Protein AF-A0A3N5RP47-F1 (afdb_monomer_lite)

Structure (mmCIF, N/CA/C/O backbone):
data_AF-A0A3N5RP47-F1
#
_entry.id   AF-A0A3N5RP47-F1
#
loop_
_atom_site.group_PDB
_atom_site.id
_atom_site.type_symbol
_atom_site.label_atom_id
_atom_site.label_alt_id
_atom_site.label_comp_id
_atom_site.label_asym_id
_atom_site.label_entity_id
_atom_site.label_seq_id
_atom_site.pdbx_PDB_ins_code
_atom_site.Cartn_x
_atom_site.Cartn_y
_atom_site.Cartn_z
_atom_site.occupancy
_atom_site.B_iso_or_equiv
_atom_site.auth_seq_id
_atom_site.auth_comp_id
_atom_site.auth_asym_id
_atom_site.auth_atom_id
_atom_site.pdbx_PDB_model_num
ATOM 1 N N . MET A 1 1 ? -6.160 -2.725 32.217 1.00 65.50 1 MET A N 1
ATOM 2 C CA . MET A 1 1 ? -7.105 -2.507 31.093 1.00 65.50 1 MET A CA 1
ATOM 3 C C . MET A 1 1 ? -6.832 -1.225 30.292 1.00 65.50 1 MET A C 1
ATOM 5 O O . MET A 1 1 ? -6.643 -1.335 29.089 1.00 65.50 1 MET A O 1
ATOM 9 N N . LYS A 1 2 ? -6.743 -0.029 30.909 1.00 76.94 2 LYS A N 1
ATOM 10 C CA . LYS A 1 2 ? -6.484 1.247 30.190 1.00 76.94 2 LYS A CA 1
ATOM 11 C C . LYS A 1 2 ? -5.207 1.239 29.326 1.00 76.94 2 LYS A C 1
ATOM 13 O O . LYS A 1 2 ? -5.255 1.651 28.175 1.00 76.94 2 LYS A O 1
ATOM 18 N N . ARG A 1 3 ? -4.092 0.704 29.847 1.00 81.94 3 ARG A N 1
ATOM 19 C CA . ARG A 1 3 ? -2.817 0.591 29.109 1.00 81.94 3 ARG A CA 1
ATOM 20 C C . ARG A 1 3 ? -2.957 -0.221 27.817 1.00 81.94 3 ARG A C 1
ATOM 22 O O . ARG A 1 3 ? -2.528 0.241 26.772 1.00 81.94 3 ARG A O 1
ATOM 29 N N . THR A 1 4 ? -3.604 -1.385 27.879 1.00 81.88 4 THR A N 1
ATOM 30 C CA . THR A 1 4 ? -3.831 -2.254 26.713 1.00 81.88 4 THR A CA 1
ATOM 31 C C . THR A 1 4 ? -4.672 -1.557 25.647 1.00 81.88 4 THR A C 1
ATOM 33 O O . THR A 1 4 ? -4.307 -1.579 24.481 1.00 81.88 4 THR A O 1
ATOM 36 N N . VAL A 1 5 ? -5.742 -0.864 26.047 1.00 84.25 5 VAL A N 1
ATOM 37 C CA . VAL A 1 5 ? -6.601 -0.103 25.122 1.00 84.25 5 VAL A CA 1
ATOM 38 C C . VAL A 1 5 ? -5.822 1.020 24.434 1.00 84.25 5 VAL A C 1
ATOM 40 O O . VAL A 1 5 ? -5.956 1.209 23.228 1.00 84.25 5 VAL A O 1
ATOM 43 N N . ASN A 1 6 ? -4.982 1.743 25.178 1.00 89.94 6 ASN A N 1
ATOM 44 C CA . ASN A 1 6 ? -4.151 2.807 24.615 1.00 89.94 6 ASN A CA 1
ATOM 45 C C . ASN A 1 6 ? -3.110 2.258 23.633 1.00 89.94 6 ASN A C 1
ATOM 47 O O . ASN A 1 6 ? -2.906 2.852 22.578 1.00 89.94 6 ASN A O 1
ATOM 51 N N . LEU A 1 7 ? -2.503 1.110 23.945 1.00 92.19 7 LEU A N 1
ATOM 52 C CA . LEU A 1 7 ? -1.582 0.431 23.035 1.00 92.19 7 LEU A CA 1
ATOM 53 C C . LEU A 1 7 ? -2.291 -0.006 21.754 1.00 92.19 7 LEU A C 1
ATOM 55 O O . LEU A 1 7 ? -1.798 0.293 20.678 1.00 92.19 7 LEU A O 1
ATOM 59 N N . THR A 1 8 ? -3.473 -0.623 21.845 1.00 92.69 8 THR A N 1
ATOM 60 C CA . THR A 1 8 ? -4.242 -1.017 20.655 1.00 92.69 8 THR A CA 1
ATOM 61 C C . THR A 1 8 ? -4.539 0.181 19.761 1.00 92.69 8 THR A C 1
ATOM 63 O O . THR A 1 8 ? -4.318 0.094 18.558 1.00 92.69 8 THR A O 1
ATOM 66 N N . LYS A 1 9 ? -4.979 1.309 20.337 1.00 94.88 9 LYS A N 1
ATOM 67 C CA . LYS A 1 9 ? -5.202 2.559 19.593 1.00 94.88 9 LYS A CA 1
ATOM 68 C C . LYS A 1 9 ? -3.922 3.039 18.908 1.00 94.88 9 LYS A C 1
ATOM 70 O O . LYS A 1 9 ? -3.945 3.321 17.716 1.00 94.88 9 LYS A O 1
ATOM 75 N N . ALA A 1 10 ? -2.807 3.090 19.636 1.00 96.31 10 ALA A N 1
ATOM 76 C CA . ALA A 1 10 ? -1.524 3.492 19.069 1.00 96.31 10 ALA A CA 1
ATOM 77 C C . ALA A 1 10 ? -1.091 2.566 17.919 1.00 96.31 10 ALA A C 1
ATOM 79 O O 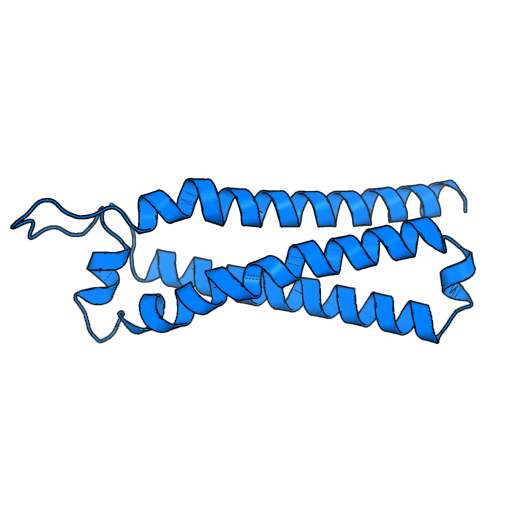. ALA A 1 10 ? -0.681 3.052 16.871 1.00 96.31 10 ALA A O 1
ATOM 80 N N . SER A 1 11 ? -1.245 1.248 18.071 1.00 96.25 11 SER A N 1
ATOM 81 C CA . SER A 1 11 ? -0.868 0.262 17.055 1.00 96.25 11 SER A CA 1
ATOM 82 C C . SER A 1 11 ? -1.681 0.387 15.767 1.00 96.25 11 SER A C 1
ATOM 84 O O . SER A 1 11 ? -1.101 0.334 14.686 1.00 96.25 11 SER A O 1
ATOM 86 N N . VAL A 1 12 ? -3.004 0.575 15.847 1.00 97.31 12 VAL A N 1
ATOM 87 C CA . VAL A 1 12 ? -3.834 0.715 14.634 1.00 97.31 12 VAL A CA 1
ATOM 88 C C . VAL A 1 12 ? -3.575 2.035 13.906 1.00 97.31 12 VAL A C 1
ATOM 90 O O . VAL A 1 12 ? -3.582 2.057 12.678 1.00 97.31 12 VAL A O 1
ATOM 93 N N . TRP A 1 13 ? -3.278 3.115 14.636 1.00 98.25 13 TRP A N 1
ATOM 94 C CA . TRP A 1 13 ? -2.858 4.380 14.026 1.00 98.25 13 TRP A CA 1
ATOM 95 C C . TRP A 1 13 ? -1.474 4.284 13.396 1.00 98.25 13 TRP A C 1
ATOM 97 O O . TRP A 1 13 ? -1.301 4.730 12.265 1.00 98.25 13 TRP A O 1
ATOM 107 N N . ALA A 1 14 ? -0.513 3.660 14.080 1.00 98.19 14 ALA A N 1
ATOM 108 C CA . ALA A 1 14 ? 0.810 3.407 13.522 1.00 98.19 14 ALA A CA 1
ATOM 109 C C . ALA A 1 14 ? 0.709 2.610 12.214 1.00 98.19 14 ALA A C 1
ATOM 111 O O . ALA A 1 14 ? 1.283 3.020 11.211 1.00 98.19 14 ALA A O 1
ATOM 112 N N . LEU A 1 15 ? -0.100 1.544 12.186 1.00 97.31 15 LEU A N 1
ATOM 113 C CA . LEU A 1 15 ? -0.346 0.757 10.977 1.00 97.31 15 LEU A CA 1
ATOM 114 C C . LEU A 1 15 ? -0.933 1.605 9.838 1.00 97.31 15 LEU A C 1
ATOM 116 O O . LEU A 1 15 ? -0.438 1.537 8.715 1.00 97.31 15 LEU A O 1
ATOM 120 N N . ALA A 1 16 ? -1.965 2.409 10.114 1.00 98.19 16 ALA A N 1
ATOM 121 C CA . ALA A 1 16 ? -2.590 3.260 9.103 1.00 98.19 16 ALA A CA 1
ATOM 122 C C . ALA A 1 16 ? -1.607 4.297 8.536 1.00 98.19 16 ALA A C 1
ATOM 124 O O . ALA A 1 16 ? -1.540 4.484 7.322 1.00 98.19 16 ALA A O 1
ATOM 125 N N . ILE A 1 17 ? -0.807 4.931 9.398 1.00 98.31 17 ILE A N 1
ATOM 126 C CA . ILE A 1 17 ? 0.221 5.899 8.994 1.00 98.31 17 ILE A CA 1
ATOM 127 C C . ILE A 1 17 ? 1.298 5.216 8.146 1.00 98.31 17 ILE A C 1
ATOM 129 O O . ILE A 1 17 ? 1.657 5.736 7.093 1.00 98.31 17 ILE A O 1
ATOM 133 N N . SER A 1 18 ? 1.781 4.040 8.552 1.00 97.62 18 SER A N 1
ATOM 134 C CA . SER A 1 18 ? 2.761 3.274 7.775 1.00 97.62 18 SER A CA 1
ATOM 135 C C . SER A 1 18 ? 2.220 2.863 6.405 1.00 97.62 18 SER A C 1
ATOM 137 O O . SER A 1 18 ? 2.942 2.964 5.414 1.00 97.62 18 SER A O 1
ATOM 139 N N . ALA A 1 19 ? 0.952 2.450 6.320 1.00 96.06 19 ALA A N 1
ATOM 140 C CA . ALA A 1 19 ? 0.314 2.122 5.049 1.00 96.06 19 ALA A CA 1
ATOM 141 C C . ALA A 1 19 ? 0.220 3.350 4.127 1.00 96.06 19 ALA A C 1
ATOM 143 O O . ALA A 1 19 ? 0.548 3.254 2.944 1.00 96.06 19 ALA A O 1
ATOM 144 N N . TRP A 1 20 ? -0.166 4.515 4.663 1.00 97.44 20 TRP A N 1
ATOM 145 C CA . TRP A 1 20 ? -0.187 5.766 3.899 1.00 97.44 20 TRP A CA 1
ATOM 146 C C . TRP A 1 20 ? 1.207 6.160 3.422 1.00 97.44 20 TRP A C 1
ATOM 148 O O . TRP A 1 20 ? 1.374 6.474 2.247 1.00 97.44 20 TRP A O 1
ATOM 158 N N . ALA A 1 21 ? 2.209 6.093 4.301 1.00 97.00 21 ALA A N 1
ATOM 159 C CA . ALA A 1 21 ? 3.593 6.387 3.952 1.00 97.00 21 ALA A CA 1
ATOM 160 C C . ALA A 1 21 ? 4.072 5.496 2.797 1.00 97.00 21 ALA A C 1
ATOM 162 O O . ALA A 1 21 ? 4.582 6.008 1.805 1.00 97.00 21 ALA A O 1
ATOM 163 N N . ALA A 1 22 ? 3.823 4.185 2.866 1.00 93.06 22 ALA A N 1
ATOM 164 C CA . ALA A 1 22 ? 4.196 3.252 1.807 1.00 93.06 22 ALA A CA 1
ATOM 165 C C . ALA A 1 22 ? 3.538 3.594 0.457 1.00 93.06 22 ALA A C 1
ATOM 167 O O . ALA A 1 22 ? 4.221 3.627 -0.569 1.00 93.06 22 ALA A O 1
ATOM 168 N N . VAL A 1 23 ? 2.232 3.885 0.445 1.00 93.31 23 VAL A N 1
ATOM 169 C CA . VAL A 1 23 ? 1.496 4.212 -0.789 1.00 93.31 23 VAL A CA 1
ATOM 170 C C . VAL A 1 23 ? 1.926 5.563 -1.365 1.00 93.31 23 VAL A C 1
ATOM 172 O O . VAL A 1 23 ? 2.136 5.667 -2.574 1.00 93.31 23 VAL A O 1
ATOM 175 N N . ILE A 1 24 ? 2.123 6.583 -0.526 1.00 94.75 24 ILE A N 1
ATOM 176 C CA . ILE A 1 24 ? 2.587 7.912 -0.952 1.00 94.75 24 ILE A CA 1
ATOM 177 C C . ILE A 1 24 ? 4.004 7.820 -1.520 1.00 94.75 24 ILE A C 1
ATOM 179 O O . ILE A 1 24 ? 4.249 8.316 -2.619 1.00 94.75 24 ILE A O 1
ATOM 183 N N . THR A 1 25 ? 4.926 7.140 -0.833 1.00 93.38 25 THR A N 1
ATOM 184 C CA . THR A 1 25 ? 6.288 6.912 -1.334 1.00 93.38 25 THR A CA 1
ATOM 185 C C . THR A 1 25 ? 6.266 6.158 -2.661 1.00 93.38 25 THR A C 1
ATOM 187 O O . THR A 1 25 ? 6.913 6.579 -3.620 1.00 93.38 25 THR A O 1
ATOM 190 N N . GLY A 1 26 ? 5.482 5.083 -2.764 1.00 89.12 26 GLY A N 1
ATOM 191 C CA . GLY A 1 26 ? 5.328 4.343 -4.015 1.00 89.12 26 GLY A CA 1
ATOM 192 C C . GLY A 1 26 ? 4.835 5.231 -5.160 1.00 89.12 26 GLY A C 1
ATOM 193 O O . GLY A 1 26 ? 5.434 5.239 -6.231 1.00 89.12 26 GLY A O 1
ATOM 194 N N . THR A 1 27 ? 3.789 6.019 -4.917 1.00 90.56 27 THR A N 1
ATOM 195 C CA . THR A 1 27 ? 3.093 6.814 -5.943 1.00 90.56 27 THR A CA 1
ATOM 196 C C . THR A 1 27 ? 3.871 8.049 -6.382 1.00 90.56 27 THR A C 1
ATOM 198 O O . THR A 1 27 ? 3.904 8.365 -7.568 1.00 90.56 27 THR A O 1
ATOM 201 N N . TYR A 1 28 ? 4.489 8.765 -5.445 1.00 91.44 28 TYR A N 1
ATOM 202 C CA . TYR A 1 28 ? 5.065 10.084 -5.721 1.00 91.44 28 TYR A CA 1
ATOM 203 C C . TYR A 1 28 ? 6.588 10.095 -5.794 1.00 91.44 28 TYR A C 1
ATOM 205 O O . TYR A 1 28 ? 7.149 11.057 -6.308 1.00 91.44 28 TYR A O 1
ATOM 213 N N . ILE A 1 29 ? 7.263 9.047 -5.315 1.00 91.50 29 ILE A N 1
ATOM 214 C CA . ILE A 1 29 ? 8.730 8.958 -5.354 1.00 91.50 29 ILE A CA 1
ATOM 215 C C . ILE A 1 29 ? 9.165 7.866 -6.331 1.00 91.50 29 ILE A C 1
ATOM 217 O O . ILE A 1 29 ? 9.912 8.136 -7.267 1.00 91.50 29 ILE A O 1
ATOM 221 N N . VAL A 1 30 ? 8.669 6.639 -6.160 1.00 89.94 30 VAL A N 1
ATOM 222 C CA . VAL A 1 30 ? 9.123 5.486 -6.961 1.00 89.94 30 VAL A CA 1
ATOM 223 C C . VAL A 1 30 ? 8.501 5.478 -8.359 1.00 89.94 30 VAL A C 1
ATOM 225 O O . VAL A 1 30 ? 9.180 5.239 -9.358 1.00 89.94 30 VAL A O 1
ATOM 228 N N . TYR A 1 31 ? 7.200 5.742 -8.454 1.00 88.69 31 TYR A N 1
ATOM 229 C CA . TYR A 1 31 ? 6.459 5.619 -9.706 1.00 88.69 31 TYR A CA 1
ATOM 230 C C . TYR A 1 31 ? 6.857 6.626 -10.808 1.00 88.69 31 TYR A C 1
ATOM 232 O O . TYR A 1 31 ? 6.874 6.228 -11.977 1.00 88.69 31 TYR A O 1
ATOM 240 N N . PRO A 1 32 ? 7.235 7.889 -10.515 1.00 91.75 32 PRO A N 1
ATOM 241 C CA . PRO A 1 32 ? 7.786 8.788 -11.531 1.00 91.75 32 PRO A CA 1
ATOM 242 C C . PRO A 1 32 ? 9.036 8.227 -12.213 1.00 91.75 32 PRO A C 1
ATOM 244 O O . PRO A 1 32 ? 9.134 8.269 -13.438 1.00 91.75 32 PRO A O 1
ATOM 247 N N . TRP A 1 33 ? 9.949 7.635 -11.440 1.00 89.56 33 TRP A N 1
ATOM 248 C CA . TRP A 1 33 ? 11.156 7.016 -11.980 1.00 89.56 33 TRP A CA 1
ATOM 249 C C . TRP A 1 33 ? 10.837 5.778 -12.827 1.00 89.56 33 TRP A C 1
ATOM 251 O O . TRP A 1 33 ? 11.362 5.630 -13.927 1.00 89.56 33 TRP A O 1
ATOM 261 N N . TYR A 1 34 ? 9.881 4.951 -12.393 1.00 89.00 34 TYR A N 1
ATOM 262 C CA . TYR A 1 34 ? 9.389 3.820 -13.188 1.00 89.00 34 TYR A CA 1
ATOM 263 C C . TYR A 1 34 ? 8.862 4.239 -14.579 1.00 89.00 34 TYR A C 1
ATOM 265 O O . TYR A 1 34 ? 8.996 3.485 -15.544 1.00 89.00 34 TYR A O 1
ATOM 273 N N . ARG A 1 35 ? 8.282 5.444 -14.703 1.00 89.88 35 ARG A N 1
ATOM 274 C CA . ARG A 1 35 ? 7.747 5.996 -15.963 1.00 89.88 35 ARG A CA 1
ATOM 275 C C . ARG A 1 35 ? 8.729 6.873 -16.744 1.00 89.88 35 ARG A C 1
ATOM 277 O O . ARG A 1 35 ? 8.311 7.466 -17.745 1.00 89.88 35 ARG A O 1
ATOM 284 N N . ALA A 1 36 ? 9.992 6.954 -16.327 1.00 92.31 36 ALA A N 1
ATOM 285 C CA . ALA A 1 36 ? 11.014 7.694 -17.056 1.00 92.31 36 ALA A CA 1
ATOM 286 C C . ALA A 1 36 ? 11.068 7.238 -18.523 1.00 92.31 36 ALA A C 1
ATOM 288 O O . ALA A 1 36 ? 10.929 6.050 -18.823 1.00 92.31 36 ALA A O 1
ATOM 289 N N . ARG A 1 37 ? 11.206 8.197 -19.445 1.00 91.56 37 ARG A N 1
ATOM 290 C CA . ARG A 1 37 ? 11.260 7.910 -20.882 1.00 91.56 37 ARG A CA 1
ATOM 291 C C . ARG A 1 37 ? 12.712 7.690 -21.314 1.00 91.56 37 ARG A C 1
ATOM 293 O O . ARG A 1 37 ? 13.549 8.511 -20.935 1.00 91.56 37 ARG A O 1
ATOM 300 N N . PRO A 1 38 ? 13.003 6.643 -22.103 1.00 91.81 38 PRO A N 1
ATOM 301 C CA . PRO A 1 38 ? 14.316 6.481 -22.702 1.00 91.81 38 PRO A CA 1
ATOM 302 C C . PRO A 1 38 ? 14.594 7.605 -23.715 1.00 91.81 38 PRO A C 1
ATOM 304 O O . PRO A 1 38 ? 13.649 8.116 -24.326 1.00 91.81 38 PRO A O 1
ATOM 307 N N . PRO A 1 39 ? 15.869 7.988 -23.914 1.00 91.19 39 PRO A N 1
ATOM 308 C CA . PRO A 1 39 ? 16.277 8.825 -25.038 1.00 91.19 39 PRO A CA 1
ATOM 309 C C . PRO A 1 39 ? 15.857 8.211 -26.379 1.00 91.19 39 PRO A C 1
ATOM 311 O O . PRO A 1 39 ? 15.773 6.988 -26.514 1.00 91.19 39 PRO A O 1
ATOM 314 N N . GLU A 1 40 ? 15.620 9.051 -27.385 1.00 87.69 40 GLU A N 1
ATOM 315 C CA . GLU A 1 40 ? 15.286 8.571 -28.729 1.00 87.69 40 GLU A CA 1
ATOM 316 C C . GLU A 1 40 ? 16.409 7.687 -29.290 1.00 87.69 40 GLU A C 1
ATOM 318 O O . GLU A 1 40 ? 17.590 8.015 -29.193 1.00 87.69 40 GLU A O 1
ATOM 323 N N . GLY A 1 41 ? 16.035 6.535 -29.852 1.00 84.94 41 GLY A N 1
ATOM 324 C CA . GLY A 1 41 ? 16.986 5.561 -30.393 1.00 84.94 41 GLY A CA 1
ATOM 325 C C . GLY A 1 41 ? 17.732 4.723 -29.348 1.00 84.94 41 GLY A C 1
ATOM 326 O O . GLY A 1 41 ? 18.596 3.935 -29.728 1.00 84.94 41 GLY A O 1
ATOM 327 N N . ALA A 1 42 ? 17.417 4.846 -28.053 1.00 86.75 42 ALA A N 1
ATOM 328 C CA . ALA A 1 42 ? 18.034 4.012 -27.027 1.00 86.75 42 ALA A CA 1
ATOM 329 C C . ALA A 1 42 ? 17.678 2.528 -27.221 1.00 86.75 42 ALA A C 1
ATOM 331 O O . ALA A 1 42 ? 16.509 2.141 -27.209 1.00 86.75 42 ALA A O 1
ATOM 332 N N . THR A 1 43 ? 18.705 1.692 -27.363 1.00 85.06 43 THR A N 1
ATOM 333 C CA . THR A 1 43 ? 18.580 0.229 -27.448 1.00 85.06 43 THR A CA 1
ATOM 334 C C . THR A 1 43 ? 18.682 -0.449 -26.084 1.00 85.06 43 THR A C 1
ATOM 336 O O . THR A 1 43 ? 18.207 -1.569 -25.920 1.00 85.06 43 THR A O 1
ATOM 339 N N . ASP A 1 44 ? 19.305 0.215 -25.107 1.00 87.31 44 ASP A N 1
ATOM 340 C CA . ASP A 1 44 ? 19.389 -0.261 -23.727 1.00 87.31 44 ASP A CA 1
ATOM 341 C C . ASP A 1 44 ? 18.270 0.356 -22.878 1.00 87.31 44 ASP A C 1
ATOM 343 O O . ASP A 1 44 ? 18.221 1.567 -22.651 1.00 87.31 44 ASP A O 1
ATOM 347 N N . LEU A 1 45 ? 17.359 -0.500 -22.413 1.00 87.94 45 LEU A N 1
ATOM 348 C CA . LEU A 1 45 ? 16.203 -0.130 -21.596 1.00 87.94 45 LEU A CA 1
ATOM 349 C C . LEU A 1 45 ? 16.375 -0.503 -20.116 1.00 87.94 45 LEU A C 1
ATOM 351 O O . LEU A 1 45 ? 15.415 -0.397 -19.355 1.00 87.94 45 LEU A O 1
ATOM 355 N N . GLY A 1 46 ? 17.572 -0.915 -19.677 1.00 87.25 46 GLY A N 1
ATOM 356 C CA . GLY A 1 46 ? 17.818 -1.385 -18.306 1.00 87.25 46 GLY A CA 1
ATOM 357 C C . GLY A 1 46 ? 17.441 -0.379 -17.209 1.00 87.25 46 GLY A C 1
ATOM 358 O O . GLY A 1 46 ? 17.024 -0.778 -16.126 1.00 87.25 46 GLY A O 1
ATOM 359 N N . ASN A 1 47 ? 17.502 0.920 -17.516 1.00 88.38 47 ASN A N 1
ATOM 360 C CA . ASN A 1 47 ? 17.116 2.017 -16.617 1.00 88.38 47 ASN A CA 1
ATOM 361 C C . ASN A 1 47 ? 15.685 2.535 -16.827 1.00 88.38 47 ASN A C 1
ATOM 363 O O . ASN A 1 47 ? 15.273 3.507 -16.194 1.00 88.38 47 ASN A O 1
ATOM 367 N N . PHE A 1 48 ? 14.912 1.896 -17.706 1.00 91.88 48 PHE A N 1
ATOM 368 C CA . PHE A 1 48 ? 13.566 2.317 -18.090 1.00 91.88 48 PHE A CA 1
ATOM 369 C C . PHE A 1 48 ? 12.584 1.152 -17.902 1.00 91.88 48 PHE A C 1
ATOM 371 O O . PHE A 1 48 ? 12.102 0.586 -18.886 1.00 91.88 48 PHE A O 1
ATOM 378 N N . PRO A 1 49 ? 12.253 0.783 -16.644 1.00 90.19 49 PRO A N 1
ATOM 379 C CA . PRO A 1 49 ? 11.587 -0.481 -16.327 1.00 90.19 49 PRO A CA 1
ATOM 380 C C . PRO A 1 49 ? 10.256 -0.666 -17.057 1.00 90.19 49 PRO A C 1
ATOM 382 O O . PRO A 1 49 ? 9.955 -1.753 -17.538 1.00 90.19 49 PRO A O 1
ATOM 385 N N . ARG A 1 50 ? 9.457 0.401 -17.193 1.00 91.50 50 ARG A N 1
ATOM 386 C CA . ARG A 1 50 ? 8.211 0.359 -17.967 1.00 91.50 50 ARG A CA 1
ATOM 387 C C . ARG A 1 50 ? 8.446 -0.051 -19.421 1.00 91.50 50 ARG A C 1
ATOM 389 O O . ARG A 1 50 ? 7.711 -0.881 -19.942 1.00 91.50 50 ARG A O 1
ATOM 396 N N . TYR A 1 51 ? 9.435 0.552 -20.073 1.00 91.12 51 TYR A N 1
ATOM 397 C CA . TYR A 1 51 ? 9.740 0.284 -21.477 1.00 91.12 51 TYR A CA 1
ATOM 398 C C . TYR A 1 51 ? 10.373 -1.094 -21.643 1.00 91.12 51 TYR A C 1
ATOM 400 O O . TYR A 1 51 ? 10.031 -1.796 -22.587 1.00 91.12 51 TYR A O 1
ATOM 408 N N . LEU A 1 52 ? 11.205 -1.513 -20.687 1.00 90.62 52 LEU A N 1
ATOM 409 C CA . LEU A 1 52 ? 11.764 -2.860 -20.637 1.00 90.62 52 LEU A CA 1
ATOM 410 C C . LEU A 1 52 ? 10.663 -3.932 -20.567 1.00 90.62 52 LEU A C 1
ATOM 412 O O . LEU A 1 52 ? 10.702 -4.880 -21.341 1.00 90.62 52 LEU A O 1
ATOM 416 N N . LEU A 1 53 ? 9.648 -3.751 -19.710 1.00 90.38 53 LEU A N 1
ATOM 417 C CA . LEU A 1 53 ? 8.500 -4.672 -19.626 1.00 90.38 53 LEU A CA 1
ATOM 418 C C . LEU A 1 53 ? 7.666 -4.692 -20.907 1.00 90.38 53 LEU A C 1
ATOM 420 O O . LEU A 1 53 ? 7.117 -5.719 -21.282 1.00 90.38 53 LEU A O 1
ATOM 424 N N . LEU A 1 54 ? 7.515 -3.545 -21.565 1.00 91.31 54 LEU A N 1
ATOM 425 C CA . LEU A 1 54 ? 6.712 -3.440 -22.782 1.00 91.31 54 LEU A CA 1
ATOM 426 C C . LEU A 1 54 ? 7.443 -3.938 -24.036 1.00 91.31 54 LEU A C 1
ATOM 428 O O . LEU A 1 54 ? 6.783 -4.193 -25.040 1.00 91.31 54 LEU A O 1
ATOM 432 N N . ALA A 1 55 ? 8.770 -4.078 -23.992 1.00 89.56 55 ALA A N 1
ATOM 433 C CA . ALA A 1 55 ? 9.574 -4.544 -25.119 1.00 89.56 55 ALA A CA 1
ATOM 434 C C . ALA A 1 55 ? 9.412 -6.049 -25.399 1.00 89.56 55 ALA A C 1
ATOM 436 O O . ALA A 1 55 ? 9.616 -6.478 -26.533 1.00 89.56 55 ALA A O 1
ATOM 437 N N . ASP A 1 56 ? 9.025 -6.841 -24.395 1.00 87.75 56 ASP A N 1
ATOM 438 C CA . ASP A 1 56 ? 8.771 -8.278 -24.525 1.00 87.75 56 ASP A CA 1
ATOM 439 C C . ASP A 1 56 ? 7.295 -8.593 -24.206 1.00 87.75 56 ASP A C 1
ATOM 441 O O . ASP A 1 56 ? 6.857 -8.377 -23.067 1.00 87.75 56 ASP A O 1
ATOM 445 N N . PRO A 1 57 ? 6.520 -9.159 -25.157 1.00 88.69 57 PRO A N 1
ATOM 446 C CA . PRO A 1 57 ? 5.147 -9.603 -24.916 1.00 88.69 57 PRO A CA 1
ATOM 447 C C . PRO A 1 57 ? 4.980 -10.505 -23.682 1.00 88.69 57 PRO A C 1
ATOM 449 O O . PRO A 1 57 ? 3.943 -10.442 -23.022 1.00 88.69 57 PRO A O 1
ATOM 452 N N . GLY A 1 58 ? 5.993 -11.306 -23.329 1.00 89.12 58 GLY A N 1
ATOM 453 C CA . GLY A 1 58 ? 5.986 -12.178 -22.152 1.00 89.12 58 GLY A CA 1
ATOM 454 C C . GLY A 1 58 ? 6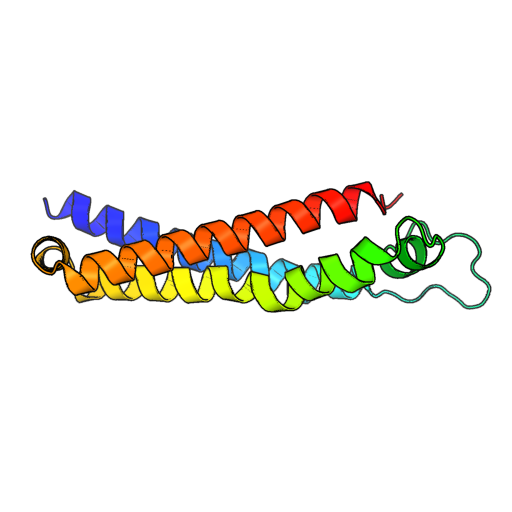.026 -11.434 -20.812 1.00 89.12 58 GLY A C 1
ATOM 455 O O . GLY A 1 58 ? 5.650 -11.999 -19.785 1.00 89.12 58 GLY A O 1
ATOM 456 N N . THR A 1 59 ? 6.437 -10.162 -20.803 1.00 89.50 59 THR A N 1
ATOM 457 C CA . THR A 1 59 ? 6.520 -9.331 -19.588 1.00 89.50 59 THR A CA 1
ATOM 458 C C . THR A 1 59 ? 5.588 -8.117 -19.602 1.00 89.50 59 THR A C 1
ATOM 460 O O . THR A 1 59 ? 5.322 -7.545 -18.541 1.00 89.50 59 THR A O 1
ATOM 463 N N . ALA A 1 60 ? 4.984 -7.785 -20.747 1.00 89.19 60 ALA A N 1
ATOM 464 C CA . ALA A 1 60 ? 4.093 -6.634 -20.906 1.00 89.19 60 ALA A CA 1
ATOM 465 C C . ALA A 1 60 ? 2.881 -6.649 -19.954 1.00 89.19 60 ALA A C 1
ATOM 467 O O . ALA A 1 60 ? 2.458 -5.594 -19.470 1.00 89.19 60 ALA A O 1
ATOM 468 N N . GLY A 1 61 ? 2.364 -7.836 -19.615 1.00 87.06 61 GLY A N 1
ATOM 469 C CA . GLY A 1 61 ? 1.251 -7.999 -18.671 1.00 87.06 61 GLY A CA 1
ATOM 470 C C . GLY A 1 61 ? 1.546 -7.460 -17.264 1.00 87.06 61 GLY A C 1
ATOM 471 O O . GLY A 1 61 ? 0.642 -6.985 -16.575 1.00 87.06 61 GLY A O 1
ATOM 472 N N . TRP A 1 62 ? 2.815 -7.438 -16.844 1.00 88.81 62 TRP A N 1
ATOM 473 C CA . TRP A 1 62 ? 3.213 -6.850 -15.562 1.00 88.81 62 TRP A CA 1
ATOM 474 C C . TRP A 1 62 ? 2.968 -5.344 -15.510 1.00 88.81 62 TRP A C 1
ATOM 476 O O . TRP A 1 62 ? 2.578 -4.827 -14.463 1.00 88.81 62 TRP A O 1
ATOM 486 N N . HIS A 1 63 ? 3.152 -4.647 -16.633 1.00 87.94 63 HIS A N 1
ATOM 487 C CA . HIS A 1 63 ? 2.779 -3.242 -16.745 1.00 87.94 63 HIS A CA 1
ATOM 488 C C . HIS A 1 63 ? 1.266 -3.093 -16.930 1.00 87.94 63 HIS A C 1
ATOM 490 O O . HIS A 1 63 ? 0.619 -2.428 -16.134 1.00 87.94 63 HIS A O 1
ATOM 496 N N . GLN A 1 64 ? 0.692 -3.745 -17.942 1.00 86.44 64 GLN A N 1
ATOM 497 C CA . GLN A 1 64 ? -0.698 -3.510 -18.349 1.00 86.44 64 GLN A CA 1
ATOM 498 C C . GLN A 1 64 ? -1.740 -3.921 -17.300 1.00 86.44 64 GLN A C 1
ATOM 500 O O . GLN A 1 64 ? -2.836 -3.376 -17.292 1.00 86.44 64 GLN A O 1
ATOM 505 N N . PHE A 1 65 ? -1.421 -4.878 -16.427 1.00 85.81 65 PHE A N 1
ATOM 506 C CA . PHE A 1 65 ? -2.333 -5.347 -15.383 1.00 85.81 65 PHE A CA 1
ATOM 507 C C . PHE A 1 65 ? -1.761 -5.145 -13.978 1.00 85.81 65 PHE A C 1
ATOM 509 O O . PHE A 1 65 ? -2.433 -4.617 -13.091 1.00 85.81 65 PHE A O 1
ATOM 516 N N . GLY A 1 66 ? -0.502 -5.540 -13.762 1.00 83.69 66 GLY A N 1
ATOM 517 C CA . GLY A 1 66 ? 0.129 -5.461 -12.442 1.00 83.69 66 GLY A CA 1
ATOM 518 C C . GLY A 1 66 ? 0.269 -4.027 -11.921 1.00 83.69 66 GLY A C 1
ATOM 519 O O . GLY A 1 66 ? 0.038 -3.782 -10.734 1.00 83.69 66 GLY A O 1
ATOM 520 N N . MET A 1 67 ? 0.609 -3.071 -12.792 1.00 85.44 67 MET A N 1
ATOM 521 C CA . MET A 1 67 ? 0.713 -1.663 -12.393 1.00 85.44 67 MET A CA 1
ATOM 522 C C . MET A 1 67 ? -0.647 -1.004 -12.191 1.00 85.44 67 MET A C 1
ATOM 524 O O . MET A 1 67 ? -0.808 -0.327 -11.184 1.00 85.44 67 MET A O 1
ATOM 528 N N . GLU A 1 68 ? -1.641 -1.288 -13.034 1.00 81.25 68 GLU A N 1
ATOM 529 C CA . GLU A 1 68 ? -3.023 -0.812 -12.839 1.00 81.25 68 GLU A CA 1
ATOM 530 C C . GLU A 1 68 ? -3.567 -1.219 -11.459 1.00 81.25 68 GLU A C 1
ATOM 532 O O . GLU A 1 68 ? -4.123 -0.411 -10.710 1.00 81.25 68 GLU A O 1
ATOM 537 N N . TRP A 1 69 ? -3.321 -2.470 -11.052 1.00 78.00 69 TRP A N 1
ATOM 538 C CA . TRP A 1 69 ? -3.706 -2.940 -9.723 1.00 78.00 69 TRP A CA 1
ATOM 539 C C . TRP A 1 69 ? -2.944 -2.216 -8.606 1.00 78.00 69 TRP A C 1
ATOM 541 O O . TRP A 1 69 ? -3.537 -1.824 -7.600 1.00 78.00 69 TRP A O 1
ATOM 551 N N . LYS A 1 70 ? -1.633 -1.995 -8.763 1.00 78.94 70 LYS A N 1
ATOM 552 C CA . LYS A 1 70 ? -0.845 -1.222 -7.789 1.00 78.94 70 LYS A CA 1
ATOM 553 C C . LYS A 1 70 ? -1.279 0.238 -7.702 1.00 78.94 70 LYS A C 1
ATOM 555 O O . LYS A 1 70 ? -1.195 0.806 -6.620 1.00 78.94 70 LYS A O 1
ATOM 560 N N . GLU A 1 71 ? -1.724 0.841 -8.792 1.00 79.50 71 GLU A N 1
ATOM 561 C CA . GLU A 1 71 ? -2.116 2.250 -8.826 1.00 79.50 71 GLU A CA 1
ATOM 562 C C . GLU A 1 71 ? -3.481 2.479 -8.177 1.00 79.50 71 GLU A C 1
ATOM 564 O O . GLU A 1 71 ? -3.650 3.442 -7.430 1.00 79.50 71 GLU A O 1
ATOM 569 N N . HIS A 1 72 ? -4.434 1.567 -8.377 1.00 81.62 72 HIS A N 1
ATOM 570 C CA . HIS A 1 72 ? -5.796 1.740 -7.871 1.00 81.62 72 HIS A CA 1
ATOM 571 C C . HIS A 1 72 ? -6.060 1.005 -6.554 1.00 81.62 72 HIS A C 1
ATOM 573 O O . HIS A 1 72 ? -6.627 1.573 -5.618 1.00 81.62 72 HIS A O 1
ATOM 579 N N . VAL A 1 73 ? -5.634 -0.253 -6.437 1.00 85.75 73 VAL A N 1
ATOM 580 C CA . VAL A 1 73 ? -5.996 -1.108 -5.295 1.00 85.75 73 VAL A CA 1
ATOM 581 C C . VAL A 1 73 ? -5.097 -0.858 -4.089 1.00 85.75 73 VAL A C 1
ATOM 583 O O . VAL A 1 73 ? -5.546 -1.020 -2.953 1.00 85.75 73 VAL A O 1
ATOM 586 N N . ALA A 1 74 ? -3.864 -0.380 -4.286 1.00 87.00 74 ALA A N 1
ATOM 587 C CA . ALA A 1 74 ? -2.969 -0.089 -3.166 1.00 87.00 74 ALA A CA 1
ATOM 588 C C . ALA A 1 74 ? -3.526 0.990 -2.223 1.00 87.00 74 ALA A C 1
ATOM 590 O O . ALA A 1 74 ? -3.298 0.898 -1.021 1.00 87.00 74 ALA A O 1
ATOM 591 N N . PHE A 1 75 ? -4.304 1.957 -2.725 1.00 92.44 75 PHE A N 1
ATOM 592 C CA . PHE A 1 75 ? -4.929 3.000 -1.900 1.00 92.44 75 PHE A CA 1
ATOM 593 C C . PHE A 1 75 ? -6.058 2.480 -1.003 1.00 92.44 75 PHE A C 1
ATOM 595 O O . PHE A 1 75 ? -6.342 3.087 0.031 1.00 92.44 75 PHE A O 1
ATOM 602 N N . LEU A 1 76 ? -6.663 1.331 -1.322 1.00 94.00 76 LEU A N 1
ATOM 603 C CA . LEU A 1 76 ? -7.672 0.728 -0.447 1.00 94.00 76 LEU A CA 1
ATOM 604 C C . LEU A 1 76 ? -7.074 0.291 0.891 1.00 94.00 76 LEU A C 1
ATOM 606 O O . LEU A 1 76 ? -7.754 0.382 1.912 1.00 94.00 76 LEU A O 1
ATOM 610 N N . ALA A 1 77 ? -5.805 -0.132 0.903 1.00 95.25 77 ALA A N 1
ATOM 611 C CA . ALA A 1 77 ? -5.127 -0.553 2.122 1.00 95.25 77 ALA A CA 1
ATOM 612 C C . ALA A 1 77 ? -5.085 0.552 3.196 1.00 95.25 77 ALA A C 1
ATOM 614 O O . ALA A 1 77 ? -5.678 0.365 4.261 1.00 95.25 77 ALA A O 1
ATOM 615 N N . PRO A 1 78 ? -4.458 1.719 2.958 1.00 97.06 78 PRO A N 1
ATOM 616 C CA . PRO A 1 78 ? -4.385 2.764 3.968 1.00 97.06 78 PRO A CA 1
ATOM 617 C C . PRO A 1 78 ? -5.752 3.365 4.315 1.00 97.06 78 PRO A C 1
ATOM 619 O O . PRO A 1 78 ? -5.988 3.657 5.484 1.00 97.06 78 PRO A O 1
ATOM 622 N N . ILE A 1 79 ? -6.682 3.487 3.358 1.00 97.38 79 ILE A N 1
ATOM 623 C CA . ILE A 1 79 ? -8.039 3.991 3.632 1.00 97.38 79 ILE A CA 1
ATOM 624 C C . ILE A 1 79 ? -8.772 3.057 4.603 1.00 97.38 79 ILE A C 1
ATOM 626 O O . ILE A 1 79 ? -9.294 3.505 5.626 1.00 97.38 79 ILE A O 1
ATOM 630 N N . ALA A 1 80 ? -8.776 1.751 4.326 1.00 97.69 80 ALA A N 1
ATOM 631 C CA . ALA A 1 80 ? -9.408 0.766 5.196 1.00 97.69 80 ALA A CA 1
ATOM 632 C C . ALA A 1 80 ? -8.725 0.699 6.575 1.00 97.69 80 ALA A C 1
ATOM 634 O O . ALA A 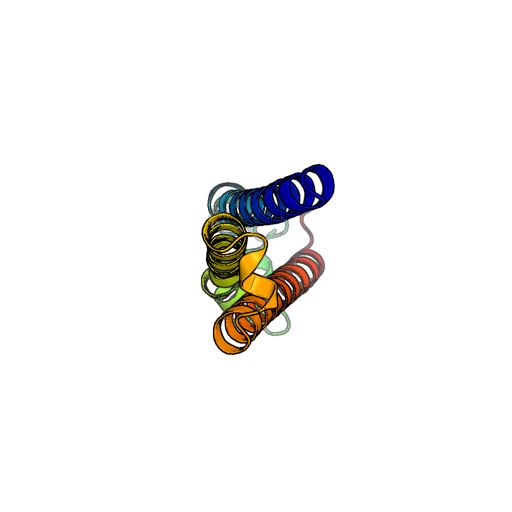1 80 ? -9.410 0.631 7.598 1.00 97.69 80 ALA A O 1
ATOM 635 N N . ALA A 1 81 ? -7.392 0.806 6.630 1.00 98.12 81 ALA A N 1
ATOM 636 C CA . ALA A 1 81 ? -6.654 0.908 7.887 1.00 98.12 81 ALA A CA 1
ATOM 637 C C . ALA A 1 81 ? -7.047 2.158 8.697 1.00 98.12 81 ALA A C 1
ATOM 639 O O . ALA A 1 81 ? -7.213 2.069 9.915 1.00 98.12 81 ALA A O 1
ATOM 640 N N . THR A 1 82 ? -7.262 3.308 8.048 1.00 98.44 82 THR A N 1
ATOM 641 C CA . THR A 1 82 ? -7.749 4.530 8.708 1.00 98.44 82 THR A CA 1
ATOM 642 C C . THR A 1 82 ? -9.151 4.340 9.289 1.00 98.44 82 THR A C 1
ATOM 644 O O . THR A 1 82 ? -9.389 4.751 10.425 1.00 98.44 82 THR A O 1
ATOM 647 N N . VAL A 1 83 ? -10.063 3.665 8.577 1.00 98.19 83 VAL A N 1
ATOM 648 C CA . VAL A 1 83 ? -11.404 3.328 9.101 1.00 98.19 83 VAL A CA 1
ATOM 649 C C . VAL A 1 83 ? -11.296 2.483 10.372 1.00 98.19 83 VAL A C 1
ATOM 651 O O . VAL A 1 83 ? -11.949 2.784 11.374 1.00 98.19 83 VAL A O 1
ATOM 654 N N . VAL A 1 84 ? -10.432 1.462 10.370 1.00 98.12 84 VAL A N 1
ATOM 655 C CA . VAL A 1 84 ? -10.166 0.626 11.552 1.00 98.12 84 VAL A CA 1
ATOM 656 C C . VAL A 1 84 ? -9.616 1.468 12.703 1.00 98.12 84 VAL A C 1
ATOM 658 O O . VAL A 1 84 ? -10.122 1.377 13.824 1.00 98.12 84 VAL A O 1
ATOM 661 N N . ALA A 1 85 ? -8.615 2.311 12.438 1.00 98.06 85 ALA A N 1
ATOM 662 C CA . ALA A 1 85 ? -7.988 3.151 13.451 1.00 98.06 85 ALA A CA 1
ATOM 663 C C . ALA A 1 85 ? -8.985 4.128 14.089 1.00 98.06 85 ALA A C 1
ATOM 665 O O . ALA A 1 85 ? -9.037 4.259 15.316 1.00 98.06 85 ALA A O 1
ATOM 666 N N . PHE A 1 86 ? -9.835 4.748 13.270 1.00 98.00 86 PHE A N 1
ATOM 667 C CA . PHE A 1 86 ? -10.912 5.614 13.731 1.00 98.00 86 PHE A CA 1
ATOM 668 C C . PHE A 1 86 ? -11.925 4.852 14.592 1.00 98.00 86 PHE A C 1
ATOM 670 O O . PHE A 1 86 ? -12.182 5.256 15.725 1.00 98.00 86 PHE A O 1
ATOM 677 N N . ALA A 1 87 ? -12.460 3.727 14.109 1.00 96.81 87 ALA A N 1
ATOM 678 C CA . ALA A 1 87 ? -13.486 2.966 14.821 1.00 96.81 87 ALA A CA 1
ATOM 679 C C . ALA A 1 87 ? -12.985 2.435 16.177 1.00 96.81 87 ALA A C 1
ATOM 681 O O . ALA A 1 87 ? -13.690 2.528 17.185 1.00 96.81 87 ALA A O 1
ATOM 682 N N . VAL A 1 88 ? -11.748 1.934 16.236 1.00 96.38 88 VAL A N 1
ATOM 683 C CA . VAL A 1 88 ? -11.108 1.487 17.485 1.00 96.38 88 VAL A CA 1
ATOM 684 C C . VAL A 1 88 ? -10.896 2.658 18.450 1.00 96.38 88 VAL A C 1
ATOM 686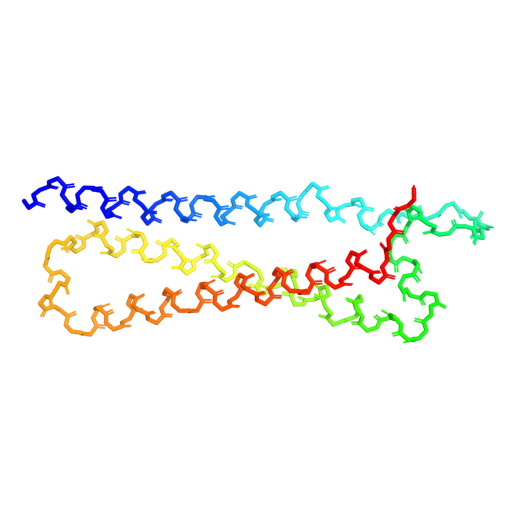 O O . VAL A 1 88 ? -11.116 2.514 19.657 1.00 96.38 88 VAL A O 1
ATOM 689 N N . SER A 1 89 ? -10.512 3.834 17.946 1.00 96.38 89 SER A N 1
ATOM 690 C CA . SER A 1 89 ? -10.376 5.042 18.766 1.00 96.38 89 SER A CA 1
ATOM 691 C C . SER A 1 89 ? -11.714 5.539 19.311 1.00 96.38 89 SER A C 1
ATOM 693 O O . SER A 1 89 ? -11.780 5.853 20.504 1.00 96.38 89 SER A O 1
ATOM 695 N N . TYR A 1 90 ? -12.742 5.576 18.459 1.00 95.88 90 TYR A N 1
ATOM 696 C CA . TYR A 1 90 ? -14.068 6.125 18.735 1.00 95.88 90 TYR A CA 1
ATOM 697 C C . TYR A 1 90 ? -14.872 5.245 19.696 1.00 95.88 90 TYR A C 1
ATOM 699 O O . TYR A 1 90 ? -15.281 5.703 20.760 1.00 95.88 90 TYR A O 1
ATOM 707 N N . TYR A 1 91 ? -15.046 3.959 19.378 1.00 94.06 91 TYR A N 1
ATOM 708 C CA . TYR A 1 91 ? -15.824 3.048 20.223 1.00 94.06 91 TYR A CA 1
ATOM 709 C C . TYR A 1 91 ? -15.032 2.553 21.441 1.00 94.06 91 TYR A C 1
ATOM 711 O O . TYR A 1 91 ? -15.618 2.223 22.480 1.00 94.06 91 TYR A O 1
ATOM 719 N N . GLY A 1 92 ? -13.700 2.488 21.345 1.00 91.44 92 GLY A N 1
ATOM 720 C CA . GLY A 1 92 ? -12.839 2.049 22.440 1.00 91.44 92 GLY A CA 1
ATOM 721 C C . GLY A 1 92 ? -13.277 0.692 23.022 1.00 91.44 92 GLY A C 1
ATOM 722 O O . GLY A 1 92 ? -13.614 -0.221 22.268 1.00 91.44 92 GLY A O 1
ATOM 723 N N . PRO A 1 93 ? -13.326 0.534 24.360 1.00 91.81 93 PRO A N 1
ATOM 724 C CA . PRO A 1 93 ? -13.735 -0.726 24.990 1.00 91.81 93 PRO A CA 1
ATOM 725 C C . PRO A 1 93 ? -15.165 -1.175 24.655 1.00 91.81 93 PRO A C 1
ATOM 727 O O . PRO A 1 93 ? -15.468 -2.365 24.738 1.00 91.81 93 PRO A O 1
ATOM 730 N N . THR A 1 94 ? -16.056 -0.251 24.277 1.00 93.31 94 THR A N 1
ATOM 731 C CA . THR A 1 94 ? -17.462 -0.585 23.986 1.00 93.31 94 THR A CA 1
ATOM 732 C C . THR A 1 94 ? -17.625 -1.369 22.684 1.00 93.31 94 THR A C 1
ATOM 734 O O . THR A 1 94 ? -18.607 -2.096 22.533 1.00 93.31 94 THR A O 1
ATOM 737 N N . LEU A 1 95 ? -16.625 -1.321 21.793 1.00 92.44 95 LEU A N 1
ATOM 738 C CA . LEU A 1 95 ? -16.602 -2.070 20.535 1.00 92.44 95 LEU A CA 1
ATOM 739 C C . LEU A 1 95 ? -16.750 -3.583 20.755 1.00 92.44 95 LEU A C 1
ATOM 741 O O . LEU A 1 95 ? -17.376 -4.271 19.954 1.00 92.44 95 LEU A O 1
ATOM 745 N N . ALA A 1 96 ? -16.241 -4.108 21.875 1.00 89.94 96 ALA A N 1
ATOM 746 C CA . ALA A 1 96 ? -16.342 -5.530 22.202 1.00 89.94 96 ALA A CA 1
ATOM 747 C C . ALA A 1 96 ? -17.801 -6.012 22.320 1.00 89.94 96 ALA A C 1
ATOM 749 O O . ALA A 1 96 ? -18.096 -7.159 21.983 1.00 89.94 96 ALA A O 1
ATOM 750 N N . ARG A 1 97 ? -18.718 -5.131 22.740 1.00 93.94 97 ARG A N 1
ATOM 751 C CA . ARG A 1 97 ? -20.147 -5.434 22.938 1.00 93.94 97 ARG A CA 1
ATOM 752 C C . ARG A 1 97 ? -20.993 -5.193 21.683 1.00 93.94 97 ARG A C 1
ATOM 754 O O . ARG A 1 97 ? -22.156 -5.573 21.644 1.00 93.94 97 ARG A O 1
ATOM 761 N N . LYS A 1 98 ? -20.408 -4.577 20.658 1.00 93.38 98 LYS A N 1
ATOM 762 C CA . LYS A 1 98 ? -21.062 -4.122 19.430 1.00 93.38 98 LYS A CA 1
ATOM 763 C C . LYS A 1 98 ? -20.728 -5.061 18.272 1.00 93.38 98 LYS A C 1
ATOM 765 O O . LYS A 1 98 ? -19.742 -4.873 17.565 1.00 93.38 98 LYS A O 1
ATOM 770 N N . VAL A 1 99 ? -21.504 -6.139 18.128 1.00 93.38 99 VAL A N 1
ATOM 771 C CA . VAL A 1 99 ? -21.186 -7.247 17.202 1.00 93.38 99 VAL A CA 1
ATOM 772 C C . VAL A 1 99 ? -21.127 -6.787 15.741 1.00 93.38 99 VAL A C 1
ATOM 774 O O . VAL A 1 99 ? -20.219 -7.203 15.021 1.00 93.38 99 VAL A O 1
ATOM 777 N N . GLY A 1 100 ? -22.049 -5.917 15.317 1.00 95.75 100 GLY A N 1
ATOM 778 C CA . GLY A 1 100 ? -22.093 -5.396 13.948 1.00 95.75 100 GLY A CA 1
ATOM 779 C C . GLY A 1 100 ? -20.871 -4.541 13.620 1.00 95.75 100 GLY A C 1
ATOM 780 O O . GLY A 1 100 ? -20.157 -4.814 12.657 1.00 95.75 100 GLY A O 1
ATOM 781 N N . GLU A 1 101 ? -20.570 -3.566 14.472 1.00 95.19 101 GLU A N 1
ATOM 782 C CA . GLU A 1 101 ? -19.437 -2.656 14.315 1.00 95.19 101 GLU A CA 1
ATOM 783 C C . GLU A 1 101 ? -18.107 -3.408 14.403 1.00 95.19 101 GLU A C 1
ATOM 785 O O . GLU A 1 101 ? -17.213 -3.185 13.591 1.00 95.19 101 GLU A O 1
ATOM 790 N N . ARG A 1 102 ? -17.987 -4.377 15.319 1.00 95.12 102 ARG A N 1
ATOM 791 C CA . ARG A 1 102 ? -16.809 -5.249 15.398 1.00 95.12 102 ARG A CA 1
ATOM 792 C C . ARG A 1 102 ? -16.622 -6.055 14.114 1.00 95.12 102 ARG A C 1
ATOM 794 O O . ARG A 1 102 ? -15.497 -6.172 13.635 1.00 95.12 102 ARG A O 1
ATOM 801 N N . ARG A 1 103 ? -17.700 -6.603 13.543 1.00 97.06 103 ARG A N 1
ATOM 802 C CA . ARG A 1 103 ? -17.645 -7.333 12.268 1.00 97.06 103 ARG A CA 1
ATOM 803 C C . ARG A 1 103 ? -17.203 -6.423 11.127 1.00 97.06 103 ARG A C 1
ATOM 805 O O . ARG A 1 103 ? -16.326 -6.819 10.369 1.00 97.06 103 ARG A O 1
ATOM 812 N N . ALA A 1 104 ? -17.747 -5.211 11.046 1.00 96.75 104 ALA A N 1
ATOM 813 C CA . ALA A 1 104 ? -17.329 -4.226 10.054 1.00 96.75 104 ALA A CA 1
ATOM 814 C C . ALA A 1 104 ? -15.834 -3.889 10.190 1.00 96.75 104 ALA A C 1
ATOM 816 O O . ALA A 1 104 ? -15.105 -3.962 9.205 1.00 96.75 104 ALA A O 1
ATOM 817 N N . VAL A 1 105 ? -15.352 -3.620 11.409 1.00 97.00 105 VAL A N 1
ATOM 818 C CA . VAL A 1 105 ? -13.926 -3.364 11.681 1.00 97.00 105 VAL A CA 1
ATOM 819 C C . VAL A 1 105 ? -13.048 -4.529 11.221 1.00 97.00 105 VAL A C 1
ATOM 821 O O . VAL A 1 105 ? -12.037 -4.298 10.565 1.00 97.00 105 VAL A O 1
ATOM 824 N N . MET A 1 106 ? -13.437 -5.776 11.504 1.00 97.06 106 MET 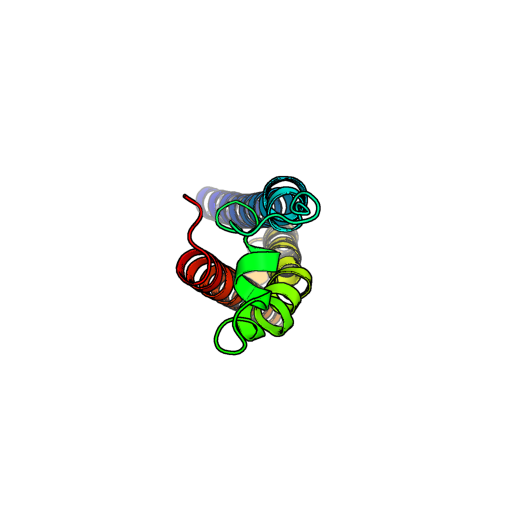A N 1
ATOM 825 C CA . MET A 1 106 ? -12.691 -6.950 11.034 1.00 97.06 106 MET A CA 1
ATOM 826 C C . MET A 1 106 ? -12.671 -7.051 9.504 1.00 97.06 106 MET A C 1
ATOM 828 O O . MET A 1 106 ? -11.625 -7.351 8.939 1.00 97.06 106 MET A O 1
ATOM 832 N N . ILE A 1 107 ? -13.789 -6.768 8.828 1.00 98.12 107 ILE A N 1
ATOM 833 C CA . ILE A 1 107 ? -13.857 -6.774 7.359 1.00 98.12 107 ILE A CA 1
ATOM 834 C C . ILE A 1 107 ? -12.913 -5.720 6.775 1.00 98.12 107 ILE A C 1
ATOM 836 O O . ILE A 1 107 ? -12.094 -6.058 5.926 1.00 98.12 107 ILE A O 1
ATOM 840 N N . PHE A 1 108 ? -12.966 -4.473 7.255 1.00 98.00 108 PHE A N 1
ATOM 841 C CA . PHE A 1 108 ? -12.051 -3.422 6.796 1.00 98.00 108 PHE A CA 1
ATOM 842 C C . PHE A 1 108 ? -10.589 -3.782 7.060 1.00 98.00 108 PHE A C 1
ATOM 844 O O . PHE A 1 108 ? -9.735 -3.559 6.206 1.00 98.00 108 PHE A O 1
ATOM 851 N N . PHE A 1 109 ? -10.296 -4.396 8.205 1.00 96.88 109 PHE A N 1
ATOM 852 C CA . PHE A 1 109 ? -8.949 -4.858 8.513 1.00 96.88 109 PHE A CA 1
ATOM 853 C C . PHE A 1 109 ? -8.475 -5.939 7.531 1.00 96.88 109 PHE A C 1
ATOM 855 O O . PHE A 1 109 ? -7.381 -5.834 6.985 1.00 96.88 109 PHE A O 1
ATOM 862 N N . ILE A 1 110 ? -9.313 -6.934 7.227 1.00 97.88 110 ILE A N 1
ATOM 863 C CA . ILE A 1 110 ? -8.999 -7.981 6.241 1.00 97.88 110 ILE A CA 1
ATOM 864 C C . ILE A 1 110 ? -8.791 -7.379 4.849 1.00 97.88 110 ILE A C 1
ATOM 866 O O . ILE A 1 110 ? -7.799 -7.694 4.196 1.00 97.88 110 ILE A O 1
ATOM 870 N N . VAL A 1 111 ? -9.681 -6.483 4.409 1.00 96.56 111 VAL A N 1
ATOM 871 C CA . VAL A 1 111 ? -9.558 -5.781 3.121 1.00 96.56 111 VAL A CA 1
ATOM 872 C C . VAL A 1 111 ? -8.249 -4.998 3.058 1.00 96.56 111 VAL A C 1
ATOM 874 O O . VAL A 1 111 ? -7.545 -5.073 2.053 1.00 96.56 111 VAL A O 1
ATOM 877 N N . SER A 1 112 ? -7.881 -4.311 4.144 1.00 96.12 112 SER A N 1
ATOM 878 C CA . SER A 1 112 ? -6.620 -3.577 4.231 1.00 96.12 112 SER A CA 1
ATOM 879 C C . SER A 1 112 ? -5.414 -4.486 3.999 1.00 96.12 112 SER A C 1
ATOM 881 O O . SER A 1 112 ? -4.530 -4.146 3.213 1.00 96.12 112 SER A O 1
ATOM 883 N N . PHE A 1 113 ? -5.365 -5.633 4.679 1.00 95.00 113 PHE A N 1
ATOM 884 C CA . PHE A 1 113 ? -4.260 -6.582 4.547 1.00 95.00 113 PHE A CA 1
ATOM 885 C C . PHE A 1 113 ? -4.231 -7.249 3.173 1.00 95.00 113 PHE A C 1
ATOM 887 O O . PHE A 1 113 ? -3.161 -7.365 2.582 1.00 95.00 113 PHE A O 1
ATOM 894 N N . ALA A 1 114 ? -5.386 -7.647 2.641 1.00 94.94 114 ALA A N 1
ATOM 895 C CA . ALA A 1 114 ? -5.480 -8.270 1.326 1.00 94.94 114 ALA A CA 1
ATOM 896 C C . ALA A 1 114 ? -5.020 -7.316 0.212 1.00 94.94 114 ALA A C 1
ATOM 898 O O . ALA A 1 114 ? -4.227 -7.708 -0.645 1.00 94.94 114 ALA A O 1
ATOM 899 N N . ALA A 1 115 ? -5.451 -6.051 0.259 1.00 92.81 115 ALA A N 1
ATOM 900 C CA . ALA A 1 115 ? -5.029 -5.029 -0.695 1.00 92.81 115 ALA A CA 1
ATOM 901 C C . ALA A 1 115 ? -3.516 -4.767 -0.617 1.00 92.81 115 ALA A C 1
ATOM 903 O O . ALA A 1 115 ? -2.839 -4.748 -1.647 1.00 92.81 115 ALA A O 1
ATOM 904 N N . ALA A 1 116 ? -2.966 -4.637 0.597 1.00 92.44 116 ALA A N 1
ATOM 905 C CA . ALA A 1 116 ? -1.531 -4.444 0.801 1.00 92.44 116 ALA A CA 1
ATOM 906 C C . ALA A 1 116 ? -0.708 -5.647 0.314 1.00 92.44 116 ALA A C 1
ATOM 908 O O . ALA A 1 116 ? 0.307 -5.466 -0.358 1.00 92.44 116 ALA A O 1
ATOM 909 N N . ALA A 1 117 ? -1.157 -6.872 0.604 1.00 91.94 117 ALA A N 1
ATOM 910 C CA . ALA A 1 117 ? -0.496 -8.096 0.164 1.00 91.94 117 ALA A CA 1
ATOM 911 C C . ALA A 1 117 ? -0.490 -8.218 -1.365 1.00 91.94 117 ALA A C 1
ATOM 913 O O . ALA A 1 117 ? 0.560 -8.478 -1.949 1.00 91.94 117 ALA A O 1
ATOM 914 N N . ALA A 1 118 ? -1.626 -7.967 -2.022 1.00 90.25 118 ALA A N 1
ATOM 915 C CA . ALA A 1 118 ? -1.711 -7.974 -3.480 1.00 90.25 118 ALA A CA 1
ATOM 916 C C . ALA A 1 118 ? -0.768 -6.930 -4.102 1.00 90.25 118 ALA A C 1
ATOM 918 O O . ALA A 1 118 ? 0.029 -7.262 -4.978 1.00 90.25 118 ALA A O 1
ATOM 919 N N . ALA A 1 119 ? -0.790 -5.687 -3.607 1.00 89.06 119 ALA A N 1
ATOM 920 C CA . ALA A 1 119 ? 0.089 -4.622 -4.092 1.00 89.06 119 ALA A CA 1
ATOM 921 C C . ALA A 1 119 ? 1.582 -4.940 -3.877 1.00 89.06 119 ALA A C 1
ATOM 923 O O . ALA A 1 119 ? 2.407 -4.679 -4.758 1.00 89.06 119 ALA A O 1
ATOM 924 N N . GLY A 1 120 ? 1.931 -5.529 -2.729 1.00 88.38 120 GLY A N 1
ATOM 925 C CA . GLY A 1 120 ? 3.289 -5.967 -2.409 1.00 88.38 120 GLY A CA 1
ATOM 926 C C . GLY A 1 120 ? 3.777 -7.096 -3.318 1.00 88.38 120 GLY A C 1
ATOM 927 O O . GLY A 1 120 ? 4.882 -7.007 -3.852 1.00 88.38 120 GLY A O 1
ATOM 928 N N . LEU A 1 121 ? 2.941 -8.112 -3.560 1.00 90.56 121 LEU A N 1
ATOM 929 C CA . LEU A 1 121 ? 3.250 -9.229 -4.459 1.00 90.56 121 LEU A CA 1
ATOM 930 C C . LEU A 1 121 ? 3.478 -8.754 -5.894 1.00 90.56 121 LEU A C 1
ATOM 932 O O . LEU A 1 121 ? 4.518 -9.060 -6.477 1.00 90.56 121 LEU A O 1
ATOM 936 N N . PHE A 1 122 ? 2.563 -7.949 -6.444 1.00 88.56 122 PHE A N 1
ATOM 937 C CA . PHE A 1 122 ? 2.764 -7.355 -7.768 1.00 88.56 122 PHE A CA 1
ATOM 938 C C . PHE A 1 122 ? 4.029 -6.502 -7.804 1.00 88.56 122 PHE A C 1
ATOM 940 O O . PHE A 1 122 ? 4.787 -6.574 -8.765 1.00 88.56 122 PHE A O 1
ATOM 947 N N . GLY A 1 123 ? 4.317 -5.747 -6.741 1.00 85.94 123 GLY A N 1
ATOM 948 C CA . GLY A 1 123 ? 5.545 -4.967 -6.652 1.00 85.94 123 GLY A CA 1
ATOM 949 C C . GLY A 1 123 ? 6.803 -5.822 -6.739 1.00 85.94 123 GLY A C 1
ATOM 950 O O . GLY A 1 123 ? 7.675 -5.520 -7.547 1.00 85.94 123 GLY A O 1
ATOM 951 N N . ALA A 1 124 ? 6.872 -6.898 -5.960 1.00 88.25 124 ALA A N 1
ATOM 952 C CA . ALA A 1 124 ? 8.012 -7.805 -5.961 1.00 88.25 124 ALA A CA 1
ATOM 953 C C . ALA A 1 124 ? 8.209 -8.484 -7.326 1.00 88.25 124 ALA A C 1
ATOM 955 O O . ALA A 1 124 ? 9.335 -8.561 -7.821 1.00 88.25 124 ALA A O 1
ATOM 956 N N . PHE A 1 125 ? 7.127 -8.941 -7.963 1.00 88.12 125 PHE A N 1
ATOM 957 C CA . PHE A 1 125 ? 7.216 -9.593 -9.270 1.00 88.12 125 PHE A CA 1
ATOM 958 C C . PHE A 1 125 ? 7.583 -8.628 -10.397 1.00 88.12 125 PHE A C 1
ATOM 960 O O . PHE A 1 125 ? 8.400 -8.990 -11.239 1.00 88.12 125 PHE A O 1
ATOM 967 N N . ILE A 1 126 ? 7.074 -7.394 -10.378 1.00 86.06 126 ILE A N 1
ATOM 968 C CA . ILE A 1 126 ? 7.449 -6.354 -11.347 1.00 86.06 126 ILE A CA 1
ATOM 969 C C . ILE A 1 126 ? 8.944 -6.035 -11.244 1.00 86.06 126 ILE A C 1
ATOM 971 O O . ILE A 1 126 ? 9.628 -6.018 -12.263 1.00 86.06 126 ILE A O 1
ATOM 975 N N . THR A 1 127 ? 9.476 -5.857 -10.030 1.00 86.19 127 THR A N 1
ATOM 976 C CA . THR A 1 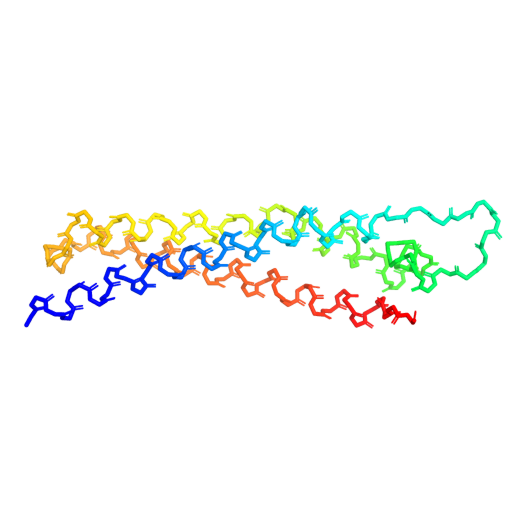127 ? 10.915 -5.615 -9.823 1.00 86.19 127 THR A CA 1
ATOM 977 C C . THR A 1 127 ? 11.768 -6.789 -10.303 1.00 86.19 127 THR A C 1
ATOM 979 O O . THR A 1 127 ? 12.854 -6.586 -10.835 1.00 86.19 127 THR A O 1
ATOM 982 N N . LYS A 1 128 ? 11.283 -8.026 -10.148 1.00 87.38 128 LYS A N 1
ATOM 983 C CA . LYS A 1 128 ? 11.976 -9.214 -10.661 1.00 87.38 128 LYS A CA 1
ATOM 984 C C . LYS A 1 128 ? 11.930 -9.308 -12.190 1.00 87.38 128 LYS A C 1
ATOM 986 O O . LYS A 1 128 ? 12.900 -9.762 -12.785 1.00 87.38 128 LYS A O 1
ATOM 991 N N . ALA A 1 129 ? 10.815 -8.923 -12.808 1.00 85.50 129 ALA A N 1
ATOM 992 C CA . ALA A 1 129 ? 10.623 -8.972 -14.258 1.00 85.50 129 ALA A CA 1
ATOM 993 C C . ALA A 1 129 ? 11.362 -7.842 -14.996 1.00 85.50 129 ALA A C 1
ATOM 995 O O . ALA A 1 129 ? 11.800 -8.042 -16.123 1.00 85.50 129 ALA A O 1
ATOM 996 N N . ALA A 1 130 ? 11.540 -6.687 -14.352 1.00 83.94 130 ALA A N 1
ATOM 997 C CA . ALA A 1 130 ? 12.340 -5.573 -14.855 1.00 83.94 130 ALA A CA 1
ATOM 998 C C . ALA A 1 130 ? 13.403 -5.157 -13.828 1.00 83.94 130 ALA A C 1
ATOM 1000 O O . ALA A 1 130 ? 13.255 -4.125 -13.164 1.00 83.94 130 ALA A O 1
ATOM 1001 N N . PRO A 1 131 ? 14.465 -5.969 -13.669 1.00 79.31 131 PRO A N 1
ATOM 1002 C CA . PRO A 1 131 ? 15.555 -5.640 -12.773 1.00 79.31 131 PRO A CA 1
ATOM 1003 C C . PRO A 1 131 ? 16.329 -4.457 -13.345 1.00 79.31 131 PRO A C 1
ATOM 1005 O O . PRO A 1 131 ? 16.795 -4.490 -14.484 1.00 79.31 131 PRO A O 1
ATOM 1008 N N . VAL A 1 132 ? 16.465 -3.417 -12.533 1.00 73.69 132 VAL A N 1
ATOM 1009 C CA . VAL A 1 132 ? 17.270 -2.249 -12.888 1.00 73.69 132 VAL A CA 1
ATOM 1010 C C . VAL A 1 132 ? 18.738 -2.587 -12.648 1.00 73.69 132 VAL A C 1
ATOM 1012 O O . VAL A 1 132 ? 19.055 -3.263 -11.665 1.00 73.69 132 VAL A O 1
ATOM 1015 N N . ARG A 1 133 ? 19.605 -2.166 -13.569 1.00 65.44 133 ARG A N 1
ATOM 1016 C CA . ARG A 1 133 ? 21.054 -2.390 -13.524 1.00 65.44 133 ARG A CA 1
ATOM 1017 C C . ARG A 1 133 ? 21.801 -1.148 -13.071 1.00 65.44 133 ARG A C 1
ATOM 1019 O O . ARG A 1 133 ? 21.402 -0.049 -13.505 1.00 65.44 133 ARG A O 1
#

Secondary structure (DSSP, 8-state):
-HHHHHHHHHHHHHHHHHHHHHHHHIIIIIHHHHTPPPPTT----TT-HHHHHHHSHHHHHIIIIIIHHHHHTTTHHHHHHHHHHHHHHHHGGGGGG-HHHHHHHHHHHHHHHHHHHHHHHHHHHHHHHS---

pLDDT: mean 90.81, std 6.13, range [65.44, 98.44]

Sequence (133 aa):
MKRTVNLTKASVWALAISAWAAVITGTYIVYPWYRARPPEGATDLGNFPRYLLLADPGTAGWHQFGMEWKEHVAFLAPIAATVVAFAVSYYGPTLARKVGERRAVMIFFIVSFAAAAAAGLFGAFITKAAPVR

Radius of gyration: 19.41 Å; chains: 1; bounding box: 43×22×62 Å

Foldseek 3Di:
DVVVLVVVLVVLVVQLVVLVVVLCCCPPPVVVQQCDDDDPPDPDCLSNLQVLQVVDPVRNCLVVPLVVLLNPLSVLQSVLSVVLSVLSVPCGPVLVVVVVSVVSSVVSNVSNVVSNVSNVVSVVVSCVSRPHD